Protein AF-A0A0N0VHA9-F1 (afdb_monomer)

InterPro domains:
  IPR036549 Cytochrome c oxidase subunit 6B/Cytochrome c oxidase assembly factor 6-like superfamily [G3DSA:1.10.10.140] (1-63)
  IPR036549 Cytochrome c oxidase subunit 6B/Cytochrome c oxidase assembly factor 6-like superfamily [SSF47694] (3-57)
  IPR042289 Cytochrome c oxidase assembly factor 6 homolog [PTHR46690] (3-58)
  IPR048280 Cytochrome oxidase c subunit VIb-like [PF02297] (3-56)

Radius of gyration: 14.3 Å; Cα contacts (8 Å, |Δi|>4): 31; chains: 1; bounding box: 33×22×46 Å

Structure (mmCIF, N/CA/C/O backbone):
data_AF-A0A0N0VHA9-F1
#
_entry.id   AF-A0A0N0VHA9-F1
#
loop_
_atom_site.group_PDB
_atom_site.id
_atom_site.type_symbol
_atom_site.label_atom_id
_atom_site.label_alt_id
_atom_site.label_comp_id
_atom_site.label_asym_id
_atom_site.label_entity_id
_atom_site.label_seq_id
_atom_site.pdbx_PDB_ins_code
_atom_site.Cartn_x
_atom_site.Cartn_y
_atom_site.Cartn_z
_atom_site.occupancy
_atom_site.B_iso_or_equiv
_atom_site.auth_seq_id
_atom_site.auth_comp_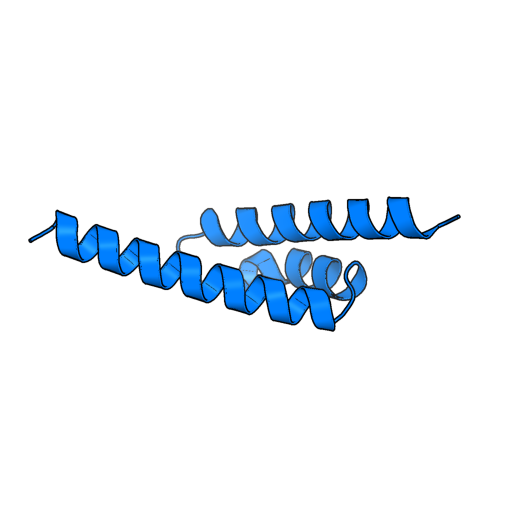id
_atom_site.auth_asym_id
_atom_site.auth_atom_id
_atom_site.pdbx_PDB_model_num
ATOM 1 N N . MET A 1 1 ? 8.326 2.748 -26.069 1.00 43.06 1 MET A N 1
ATOM 2 C CA . MET A 1 1 ? 7.436 3.199 -24.972 1.00 43.06 1 MET A CA 1
ATOM 3 C C . MET A 1 1 ? 7.583 2.259 -23.775 1.00 43.06 1 MET A C 1
ATOM 5 O O . MET A 1 1 ? 7.026 1.175 -23.797 1.00 43.06 1 MET A O 1
ATOM 9 N N . GLN A 1 2 ? 8.375 2.619 -22.759 1.00 57.97 2 GLN A N 1
ATOM 10 C CA . GLN A 1 2 ? 8.671 1.746 -21.599 1.00 57.97 2 GLN A CA 1
ATOM 11 C C . GLN A 1 2 ? 7.883 2.130 -20.329 1.00 57.97 2 GLN A C 1
ATOM 13 O O . GLN A 1 2 ? 8.056 1.518 -19.282 1.00 57.97 2 GLN A O 1
ATOM 18 N N . ASN A 1 3 ? 6.997 3.128 -20.414 1.00 67.06 3 ASN A N 1
ATOM 19 C CA . ASN A 1 3 ? 6.305 3.686 -19.247 1.00 67.06 3 ASN A CA 1
ATOM 20 C C . ASN A 1 3 ? 5.110 2.846 -18.768 1.00 67.06 3 ASN A C 1
ATOM 22 O O . ASN A 1 3 ? 4.783 2.905 -17.592 1.00 67.06 3 ASN A O 1
ATOM 26 N N . ALA A 1 4 ? 4.462 2.068 -19.643 1.00 75.44 4 ALA A N 1
ATOM 27 C CA . ALA A 1 4 ? 3.329 1.224 -19.247 1.00 75.44 4 ALA A CA 1
ATOM 28 C C . ALA A 1 4 ? 3.781 0.022 -18.401 1.00 75.44 4 ALA A C 1
ATOM 30 O O . ALA A 1 4 ? 3.304 -0.139 -17.284 1.00 75.44 4 ALA A O 1
ATOM 31 N N . LYS A 1 5 ? 4.787 -0.726 -18.877 1.00 79.38 5 LYS A N 1
ATOM 32 C CA . LYS A 1 5 ? 5.349 -1.886 -18.163 1.00 79.38 5 LYS A CA 1
ATOM 33 C C . LYS A 1 5 ? 5.947 -1.519 -16.801 1.00 79.38 5 LYS A C 1
ATOM 35 O O . LYS A 1 5 ? 5.781 -2.251 -15.842 1.00 79.38 5 LYS A O 1
ATOM 40 N N . LYS A 1 6 ? 6.601 -0.356 -16.682 1.00 82.00 6 LYS A N 1
ATOM 41 C CA . LYS A 1 6 ? 7.137 0.115 -15.390 1.00 82.00 6 LYS A CA 1
ATOM 42 C C . LYS A 1 6 ? 6.038 0.409 -14.363 1.00 82.00 6 LYS A C 1
ATOM 44 O O . LYS A 1 6 ? 6.233 0.163 -13.181 1.00 82.00 6 LYS A O 1
ATOM 49 N N . ARG A 1 7 ? 4.882 0.919 -14.806 1.00 86.56 7 ARG A N 1
ATOM 50 C CA . ARG A 1 7 ? 3.731 1.146 -13.916 1.00 86.56 7 ARG A CA 1
ATOM 51 C C . ARG A 1 7 ? 3.082 -0.159 -13.478 1.00 86.56 7 ARG A C 1
ATOM 53 O O . ARG A 1 7 ? 2.720 -0.272 -12.319 1.00 86.56 7 ARG A O 1
ATOM 60 N N . GLU A 1 8 ? 2.959 -1.115 -14.390 1.00 89.94 8 GLU A N 1
ATOM 61 C CA . GLU A 1 8 ? 2.436 -2.452 -14.095 1.00 89.94 8 GLU A CA 1
ATOM 62 C C . GLU A 1 8 ? 3.275 -3.140 -13.011 1.00 89.94 8 GLU A C 1
ATOM 64 O O . GLU A 1 8 ? 2.746 -3.459 -11.953 1.00 89.94 8 GLU A O 1
ATOM 69 N N . VAL A 1 9 ? 4.600 -3.194 -13.189 1.00 90.56 9 VAL A N 1
ATOM 70 C CA . VAL A 1 9 ? 5.523 -3.752 -12.183 1.00 90.56 9 VAL A CA 1
ATOM 71 C C . VAL A 1 9 ? 5.437 -2.999 -10.848 1.00 90.56 9 VAL A C 1
ATOM 73 O O . VAL A 1 9 ? 5.463 -3.611 -9.781 1.00 90.56 9 VAL A O 1
ATOM 76 N N . CYS A 1 10 ? 5.294 -1.671 -10.870 1.00 92.75 10 CYS A N 1
ATOM 77 C CA . CYS A 1 10 ? 5.081 -0.898 -9.646 1.00 92.75 10 CYS A CA 1
ATOM 78 C C . CYS A 1 10 ? 3.798 -1.327 -8.907 1.00 92.75 10 CYS A C 1
ATOM 80 O O . CYS A 1 10 ? 3.826 -1.540 -7.697 1.00 92.75 10 CYS A O 1
ATOM 82 N N . TYR A 1 11 ? 2.681 -1.507 -9.615 1.00 91.38 11 TYR A N 1
ATOM 83 C CA . TYR A 1 11 ? 1.440 -1.962 -8.988 1.00 91.38 11 TYR A CA 1
ATOM 84 C C . TYR A 1 11 ? 1.525 -3.407 -8.482 1.00 91.38 11 TYR A C 1
ATOM 86 O O . TYR A 1 11 ? 1.072 -3.678 -7.375 1.00 91.38 11 TYR A O 1
ATOM 94 N N . GLU A 1 12 ? 2.164 -4.313 -9.222 1.00 93.38 12 GLU A N 1
ATOM 95 C CA . GLU A 1 12 ? 2.348 -5.708 -8.794 1.00 93.38 12 GLU A CA 1
ATOM 96 C C . GLU A 1 12 ? 3.196 -5.816 -7.519 1.00 93.38 12 GLU A C 1
ATOM 98 O O . GLU A 1 12 ? 2.856 -6.535 -6.574 1.00 93.38 12 GLU A O 1
ATOM 103 N N . THR A 1 13 ? 4.305 -5.073 -7.471 1.00 93.56 13 THR A N 1
ATOM 104 C CA . THR A 1 13 ? 5.210 -5.053 -6.312 1.00 93.56 13 THR A CA 1
ATOM 105 C C . THR A 1 13 ? 4.564 -4.381 -5.104 1.00 93.56 13 THR A C 1
ATOM 107 O O . THR A 1 13 ? 4.703 -4.892 -3.990 1.00 93.56 13 THR A O 1
ATOM 110 N N . ARG A 1 14 ? 3.779 -3.314 -5.323 1.00 93.38 14 ARG A N 1
ATOM 111 C CA . ARG A 1 14 ? 2.914 -2.702 -4.304 1.00 93.38 14 ARG A CA 1
ATOM 112 C C . ARG A 1 14 ? 1.959 -3.730 -3.715 1.00 93.38 14 ARG A C 1
ATOM 114 O O . ARG A 1 14 ? 1.949 -3.902 -2.504 1.00 93.38 14 ARG A O 1
ATOM 121 N N . ASP A 1 15 ? 1.173 -4.404 -4.552 1.00 92.12 15 ASP A N 1
ATOM 122 C CA . ASP A 1 15 ? 0.129 -5.332 -4.105 1.00 92.12 15 ASP A CA 1
ATOM 123 C C . ASP A 1 15 ? 0.726 -6.522 -3.353 1.00 92.12 15 ASP A C 1
ATOM 125 O O . ASP A 1 15 ? 0.170 -6.969 -2.353 1.00 92.12 15 ASP A O 1
ATOM 129 N N . THR A 1 16 ? 1.908 -6.977 -3.770 1.00 91.81 16 THR A N 1
ATOM 130 C CA . THR A 1 16 ? 2.659 -8.024 -3.069 1.00 91.81 16 THR A CA 1
ATOM 131 C C . THR A 1 16 ? 3.113 -7.565 -1.681 1.00 91.81 16 THR A C 1
ATOM 133 O O . THR A 1 16 ? 2.901 -8.281 -0.703 1.00 91.81 16 THR A O 1
ATOM 136 N N . TYR A 1 17 ? 3.705 -6.369 -1.573 1.00 91.62 17 TYR A N 1
ATOM 137 C CA . TYR A 1 17 ? 4.124 -5.802 -0.286 1.00 91.62 17 TYR A CA 1
ATOM 138 C C . TYR A 1 17 ? 2.926 -5.593 0.644 1.00 91.62 17 TYR A C 1
ATOM 140 O O . TYR A 1 17 ? 2.931 -6.023 1.791 1.00 91.62 17 TYR A O 1
ATOM 148 N N . HIS A 1 18 ? 1.865 -5.004 0.110 1.00 89.88 18 HIS A N 1
ATOM 149 C CA . HIS A 1 18 ? 0.603 -4.742 0.782 1.00 89.88 18 HIS A CA 1
ATOM 150 C C . HIS A 1 18 ? -0.060 -6.009 1.324 1.00 89.88 18 HIS A C 1
ATOM 152 O O . HIS A 1 18 ? -0.402 -6.067 2.500 1.00 89.88 18 HIS A O 1
ATOM 158 N N . LYS A 1 19 ? -0.160 -7.050 0.495 1.00 89.62 19 LYS A N 1
ATOM 159 C CA . LYS A 1 19 ? -0.687 -8.351 0.906 1.00 89.62 19 LYS A CA 1
ATOM 160 C C . LYS A 1 19 ? 0.160 -8.985 2.006 1.00 89.62 19 LYS A C 1
ATOM 162 O O . LYS A 1 19 ? -0.398 -9.575 2.920 1.00 89.62 19 LYS A O 1
ATOM 167 N N . CYS A 1 20 ? 1.485 -8.853 1.927 1.00 90.06 20 CYS A N 1
ATOM 168 C CA . CYS A 1 20 ? 2.384 -9.341 2.968 1.00 90.06 20 CYS A CA 1
ATOM 169 C C . CYS A 1 20 ? 2.090 -8.662 4.320 1.00 90.06 20 CYS A C 1
ATOM 171 O O . CYS A 1 20 ? 1.956 -9.358 5.327 1.00 90.06 20 CYS A O 1
ATOM 173 N N . LEU A 1 21 ? 1.889 -7.336 4.325 1.00 87.62 21 LEU A N 1
ATOM 174 C CA . LEU A 1 21 ? 1.527 -6.588 5.535 1.00 87.62 21 LEU A CA 1
ATOM 175 C C . LEU A 1 21 ? 0.191 -7.050 6.133 1.00 87.62 21 LEU A C 1
ATOM 177 O O . LEU A 1 21 ? 0.087 -7.177 7.346 1.00 87.62 21 LEU A O 1
ATOM 181 N N . ASP A 1 22 ? -0.808 -7.329 5.292 1.00 85.25 22 ASP A N 1
ATOM 182 C CA . ASP A 1 22 ? -2.141 -7.746 5.750 1.00 85.25 22 ASP A CA 1
ATOM 183 C C . ASP A 1 22 ? -2.151 -9.182 6.316 1.00 85.25 22 ASP A C 1
ATOM 185 O O . ASP A 1 22 ? -3.025 -9.541 7.102 1.00 85.25 22 ASP A O 1
ATOM 189 N N . THR A 1 23 ? -1.197 -10.030 5.911 1.00 81.25 23 THR A N 1
ATOM 190 C CA . THR A 1 23 ? -1.138 -11.444 6.329 1.00 81.25 23 THR A CA 1
ATOM 191 C C . THR A 1 23 ? -0.386 -11.701 7.629 1.00 81.25 23 THR A C 1
ATOM 193 O O . THR A 1 23 ? -0.544 -12.779 8.204 1.00 81.25 23 THR A O 1
ATOM 196 N N . LEU A 1 24 ? 0.454 -10.767 8.077 1.00 74.62 24 LEU A N 1
ATOM 197 C CA . LEU A 1 24 ? 1.372 -11.003 9.187 1.00 74.62 24 LEU A CA 1
ATOM 198 C C . LEU A 1 24 ? 0.896 -10.294 10.462 1.00 74.62 24 LEU A C 1
ATOM 200 O O . LEU A 1 24 ? 0.823 -9.067 10.482 1.00 74.62 24 LEU A O 1
ATOM 204 N N . PRO A 1 25 ? 0.588 -11.048 11.534 1.00 64.06 25 PRO A N 1
ATOM 205 C CA . PRO A 1 25 ? 0.057 -10.479 12.770 1.00 64.06 25 PRO A CA 1
ATOM 206 C C . PRO A 1 25 ? 1.128 -9.844 13.672 1.00 64.06 25 PRO A C 1
ATOM 208 O O . PRO A 1 25 ? 0.776 -9.063 14.551 1.00 64.06 25 PRO A O 1
ATOM 211 N N . GLU A 1 26 ? 2.414 -10.157 13.472 1.00 63.72 26 GLU A N 1
ATOM 212 C CA . GLU A 1 26 ? 3.521 -9.712 14.330 1.00 63.72 26 GLU A CA 1
ATOM 213 C C . GLU A 1 26 ? 4.671 -9.166 13.463 1.00 63.72 26 GLU A C 1
ATOM 215 O O . GLU A 1 26 ? 5.162 -9.857 12.573 1.00 63.72 26 GLU A O 1
ATOM 220 N N . ASP A 1 27 ? 5.047 -7.902 13.685 1.00 71.06 27 ASP A N 1
ATOM 221 C CA . ASP A 1 27 ? 6.098 -7.153 12.969 1.00 71.06 27 ASP A CA 1
ATOM 222 C C . ASP A 1 27 ? 6.109 -7.290 11.424 1.00 71.06 27 ASP A C 1
ATOM 224 O O . ASP A 1 27 ? 7.146 -7.601 10.816 1.00 71.06 27 ASP A O 1
ATOM 228 N N . PRO A 1 28 ? 4.989 -6.974 10.742 1.00 76.88 28 PRO A N 1
ATOM 229 C CA . PRO A 1 28 ? 4.861 -7.109 9.289 1.00 76.88 28 PRO A CA 1
ATOM 230 C C . PRO A 1 28 ? 5.922 -6.315 8.508 1.00 76.88 28 PRO A C 1
ATOM 232 O O . PRO A 1 28 ? 6.341 -6.719 7.426 1.00 76.88 28 PRO A O 1
ATOM 235 N N . GLU A 1 29 ? 6.420 -5.200 9.046 1.00 75.31 29 GLU A N 1
ATOM 236 C CA . GLU A 1 29 ? 7.449 -4.390 8.385 1.00 75.31 29 GLU A CA 1
ATOM 237 C C . GLU A 1 29 ? 8.793 -5.113 8.232 1.00 75.31 29 GLU A C 1
ATOM 239 O O . GLU A 1 29 ? 9.490 -4.910 7.233 1.00 75.31 29 GLU A O 1
ATOM 244 N N . LYS A 1 30 ? 9.157 -5.960 9.200 1.00 79.50 30 LYS A N 1
ATOM 245 C CA . LYS A 1 30 ? 10.439 -6.673 9.212 1.00 79.50 30 LYS A CA 1
ATOM 246 C C . LYS A 1 30 ? 10.408 -7.867 8.269 1.00 79.50 30 LYS A C 1
ATOM 248 O O . LYS A 1 30 ? 11.319 -8.046 7.462 1.00 79.50 30 LYS A O 1
ATOM 253 N N . GLU A 1 31 ? 9.335 -8.639 8.334 1.00 82.94 31 GLU A N 1
ATOM 254 C CA . GLU A 1 31 ? 9.131 -9.821 7.499 1.00 82.94 31 GLU A CA 1
ATOM 255 C C . GLU A 1 31 ? 8.896 -9.440 6.027 1.00 82.94 31 GLU A C 1
ATOM 257 O O . GLU A 1 31 ? 9.418 -10.075 5.110 1.00 82.94 31 GLU A O 1
ATOM 262 N N . CYS A 1 32 ? 8.205 -8.324 5.776 1.00 89.62 32 CYS A N 1
ATOM 263 C CA . CYS A 1 32 ? 7.966 -7.817 4.426 1.00 89.62 32 CYS A CA 1
ATOM 264 C C . CYS A 1 32 ? 9.071 -6.875 3.913 1.00 89.62 32 CYS A C 1
ATOM 266 O O . CYS A 1 32 ? 8.917 -6.296 2.834 1.00 89.62 32 CYS A O 1
ATOM 268 N N . ALA A 1 33 ? 10.198 -6.722 4.622 1.00 88.06 33 ALA A N 1
ATOM 269 C CA . ALA A 1 33 ? 11.279 -5.804 4.242 1.00 88.06 33 ALA A CA 1
ATOM 270 C C . ALA A 1 33 ? 11.861 -6.106 2.847 1.00 88.06 33 ALA A C 1
ATOM 272 O O . ALA A 1 33 ? 12.211 -5.189 2.097 1.00 88.06 33 ALA A O 1
ATOM 273 N N . ALA A 1 34 ? 11.917 -7.385 2.459 1.00 89.69 34 ALA A N 1
ATOM 274 C CA . ALA A 1 34 ? 12.338 -7.792 1.119 1.00 89.69 34 ALA A CA 1
ATOM 275 C C . ALA A 1 34 ? 11.377 -7.270 0.035 1.00 89.69 34 ALA A C 1
ATOM 277 O O . ALA A 1 34 ? 11.821 -6.723 -0.977 1.00 89.69 34 ALA A O 1
ATOM 278 N N . HIS A 1 35 ? 10.065 -7.373 0.270 1.00 89.44 35 HIS A N 1
ATOM 279 C CA . HIS A 1 35 ? 9.043 -6.840 -0.629 1.00 89.44 35 HIS A CA 1
ATOM 280 C C . HIS A 1 35 ? 9.036 -5.308 -0.641 1.00 89.44 35 HIS A C 1
ATOM 282 O O . HIS A 1 35 ? 8.933 -4.727 -1.721 1.00 89.44 35 HIS A O 1
ATOM 288 N N . LYS A 1 36 ? 9.249 -4.657 0.514 1.00 90.12 36 LYS A N 1
ATOM 289 C CA . LYS A 1 36 ? 9.392 -3.195 0.618 1.00 90.12 36 LYS A CA 1
ATOM 290 C C . LYS A 1 36 ? 10.531 -2.688 -0.265 1.00 90.12 36 LYS A C 1
ATOM 292 O O . LYS A 1 36 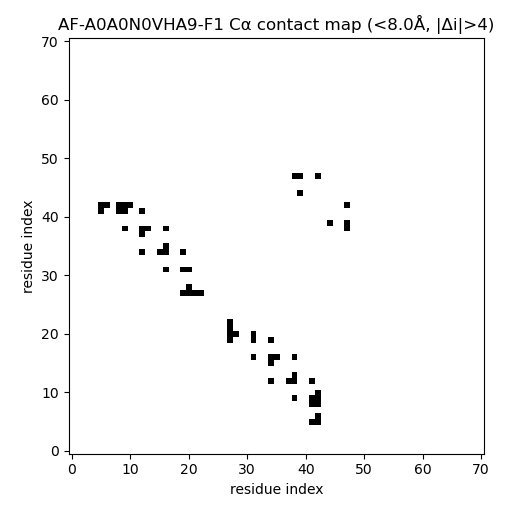? 10.344 -1.768 -1.050 1.00 90.12 36 LYS A O 1
ATOM 297 N N . LYS A 1 37 ? 11.693 -3.346 -0.216 1.00 91.50 37 LYS A N 1
ATOM 298 C CA . LYS A 1 37 ? 12.851 -2.972 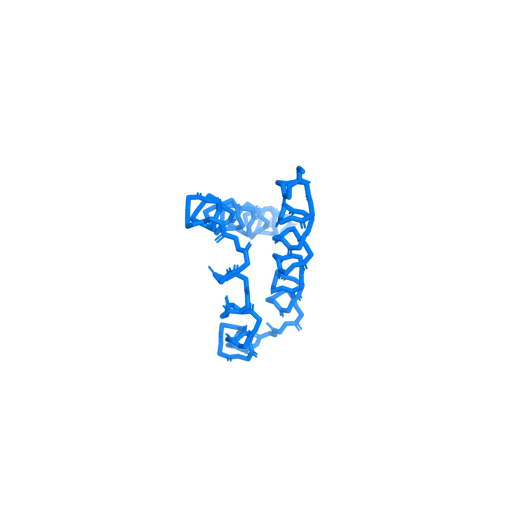-1.039 1.00 91.50 37 LYS A CA 1
ATOM 299 C C . LYS A 1 37 ? 12.562 -3.070 -2.539 1.00 91.50 37 LYS A C 1
ATOM 301 O O . LYS A 1 37 ? 12.976 -2.198 -3.298 1.00 91.50 37 LYS A O 1
ATOM 306 N N . ILE A 1 38 ? 11.872 -4.125 -2.974 1.00 91.25 38 ILE A N 1
ATOM 307 C CA . ILE A 1 38 ? 11.501 -4.303 -4.387 1.00 91.25 38 ILE A CA 1
ATOM 308 C C . ILE A 1 38 ? 10.486 -3.236 -4.810 1.00 91.25 38 ILE A C 1
ATOM 310 O O . ILE A 1 38 ? 10.608 -2.667 -5.896 1.00 91.25 38 ILE A O 1
ATOM 314 N N . TYR A 1 39 ? 9.515 -2.948 -3.948 1.00 92.00 39 TYR A N 1
ATOM 315 C CA . TYR A 1 39 ? 8.503 -1.921 -4.157 1.00 92.00 39 TYR A CA 1
ATOM 316 C C . TYR A 1 39 ? 9.124 -0.521 -4.299 1.00 92.00 39 TYR A C 1
ATOM 318 O O . TYR A 1 39 ? 8.881 0.150 -5.303 1.00 92.00 39 TYR A O 1
ATOM 326 N N . ASP A 1 40 ? 10.028 -0.136 -3.394 1.00 90.62 40 ASP A N 1
ATOM 327 C CA . ASP A 1 40 ? 10.744 1.148 -3.441 1.00 90.62 40 ASP A CA 1
ATOM 328 C C . ASP A 1 40 ? 11.607 1.308 -4.704 1.00 90.62 40 ASP A C 1
ATOM 330 O O . ASP A 1 40 ? 11.770 2.412 -5.220 1.00 90.62 40 ASP A O 1
ATOM 334 N N . GLN A 1 41 ? 12.165 0.211 -5.225 1.00 90.75 41 GLN A N 1
ATOM 335 C CA . GLN A 1 41 ? 12.972 0.225 -6.451 1.00 90.75 41 GLN A CA 1
ATOM 336 C C . GLN A 1 41 ? 12.127 0.239 -7.730 1.00 90.75 41 GLN A C 1
ATOM 338 O O . GLN A 1 41 ? 12.566 0.755 -8.761 1.00 90.75 41 GLN A O 1
ATOM 343 N N . SER A 1 42 ? 10.933 -0.351 -7.679 1.00 90.25 42 SER A N 1
ATOM 344 C CA . SER A 1 42 ? 10.056 -0.523 -8.841 1.00 90.25 42 SER A CA 1
ATOM 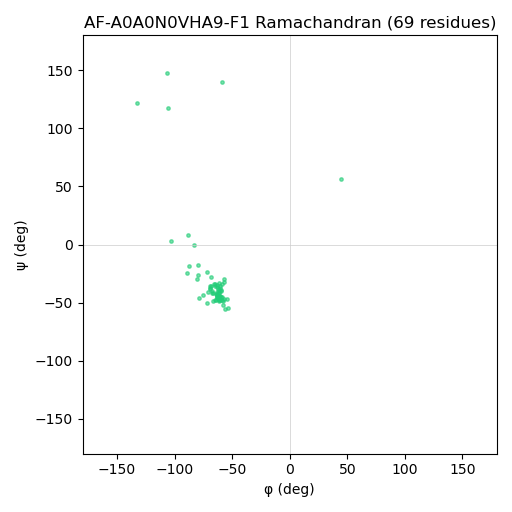345 C C . SER A 1 42 ? 9.109 0.657 -9.044 1.00 90.25 42 SER A C 1
ATOM 347 O O . SER A 1 42 ? 8.665 0.906 -10.169 1.00 90.25 42 SER A O 1
ATOM 349 N N . CYS A 1 43 ? 8.814 1.402 -7.978 1.00 92.19 43 CYS A N 1
ATOM 350 C CA . CYS A 1 43 ? 7.900 2.533 -7.992 1.00 92.19 43 CYS A CA 1
ATOM 351 C C . CYS A 1 43 ? 8.619 3.886 -7.889 1.00 92.19 43 CYS A C 1
ATOM 353 O O . CYS A 1 43 ? 9.629 4.019 -7.202 1.00 92.19 43 CYS A O 1
ATOM 355 N N . PRO A 1 44 ? 8.076 4.946 -8.513 1.00 91.56 44 PRO A N 1
ATOM 356 C CA . PRO A 1 44 ? 8.519 6.307 -8.237 1.00 91.56 44 PRO A CA 1
ATOM 357 C C . PRO A 1 44 ? 8.337 6.666 -6.748 1.00 91.56 44 PRO A C 1
ATOM 359 O O . PRO A 1 44 ? 7.269 6.385 -6.199 1.00 91.56 44 PRO A O 1
ATOM 362 N N . PRO A 1 45 ? 9.280 7.382 -6.106 1.00 89.12 45 PRO A N 1
ATOM 363 C CA . PRO A 1 45 ? 9.174 7.741 -4.685 1.00 89.12 45 PRO A CA 1
ATOM 364 C C . PRO A 1 45 ? 7.907 8.534 -4.327 1.00 89.12 45 PRO A C 1
ATOM 366 O O . PRO A 1 45 ? 7.344 8.380 -3.245 1.00 89.12 45 PRO A O 1
ATOM 369 N N . SER A 1 46 ? 7.416 9.365 -5.253 1.00 90.62 46 SER A N 1
ATOM 370 C CA . SER A 1 46 ? 6.165 10.112 -5.076 1.00 90.62 46 SER A CA 1
ATOM 371 C C . SER A 1 46 ? 4.939 9.200 -5.008 1.00 90.62 46 SER A C 1
ATOM 373 O O . SER A 1 46 ? 3.994 9.497 -4.281 1.00 90.62 46 SER A O 1
ATOM 375 N N . TRP A 1 47 ? 4.959 8.088 -5.744 1.00 92.62 47 TRP A N 1
ATOM 376 C CA . TRP A 1 47 ? 3.901 7.083 -5.719 1.00 92.62 47 TRP A CA 1
ATOM 377 C C . TRP A 1 47 ? 3.977 6.251 -4.446 1.00 92.62 47 TRP A C 1
ATOM 379 O O . TRP A 1 47 ? 2.950 6.063 -3.803 1.00 92.62 47 TRP A O 1
ATOM 389 N N . VAL A 1 48 ? 5.185 5.839 -4.048 1.00 91.81 48 VAL A N 1
ATOM 390 C CA . VAL A 1 48 ? 5.418 5.111 -2.793 1.00 91.81 48 VAL A CA 1
ATOM 391 C C . VAL A 1 48 ? 4.835 5.880 -1.610 1.00 91.81 48 VAL A C 1
ATOM 3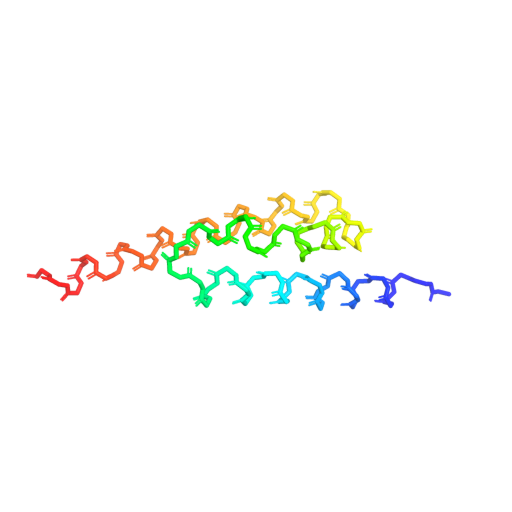93 O O . VAL A 1 48 ? 3.949 5.373 -0.928 1.00 91.81 48 VAL A O 1
ATOM 396 N N . SER A 1 49 ? 5.233 7.147 -1.445 1.00 91.44 49 SER A N 1
ATOM 397 C CA . SER A 1 49 ? 4.746 7.987 -0.344 1.00 91.44 49 SER A CA 1
ATOM 398 C C . SER A 1 49 ? 3.228 8.195 -0.373 1.00 91.44 49 SER A C 1
ATOM 400 O O . SER A 1 49 ? 2.586 8.261 0.676 1.00 91.44 49 SER A O 1
ATOM 402 N N . TYR A 1 50 ? 2.633 8.305 -1.565 1.00 92.31 50 TYR A N 1
ATOM 403 C CA . TYR A 1 50 ? 1.183 8.425 -1.704 1.00 92.31 50 TYR A CA 1
ATOM 404 C C . TYR A 1 50 ? 0.462 7.145 -1.259 1.00 92.31 50 TYR A C 1
ATOM 406 O O . TYR A 1 50 ? -0.478 7.219 -0.469 1.00 92.31 50 TYR A O 1
ATOM 414 N N . PHE A 1 51 ? 0.911 5.979 -1.727 1.00 92.50 51 PHE A N 1
ATOM 415 C CA . PHE A 1 51 ? 0.291 4.698 -1.394 1.00 92.50 51 PHE A CA 1
ATOM 416 C C . PHE A 1 51 ? 0.482 4.310 0.075 1.00 92.50 51 PHE A C 1
ATOM 418 O O . PHE A 1 51 ? -0.452 3.777 0.667 1.00 92.50 51 PHE A O 1
ATOM 42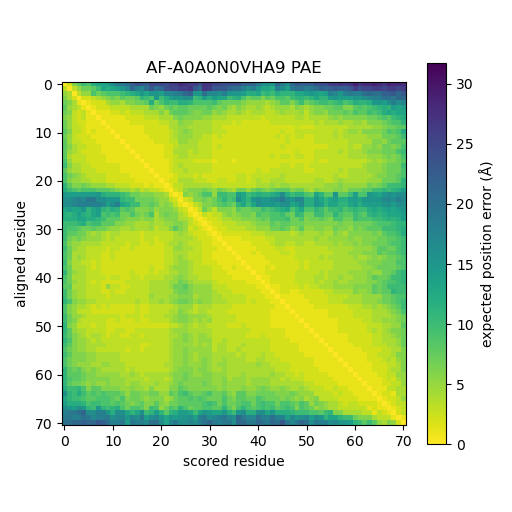5 N N . GLU A 1 52 ? 1.631 4.618 0.683 1.00 89.62 52 GLU A N 1
ATOM 426 C CA . GLU A 1 52 ? 1.856 4.390 2.117 1.00 89.62 52 GLU A CA 1
ATOM 427 C C . GLU A 1 52 ? 0.865 5.199 2.969 1.00 89.62 52 GLU A C 1
ATOM 429 O O . GLU A 1 52 ? 0.175 4.637 3.817 1.00 89.62 52 GLU A O 1
ATOM 434 N N . LYS A 1 53 ? 0.699 6.497 2.674 1.00 91.94 53 LYS A N 1
ATOM 435 C CA . LYS A 1 53 ? -0.290 7.351 3.359 1.00 91.94 53 LYS A CA 1
ATOM 436 C C . LYS A 1 53 ? -1.726 6.892 3.130 1.00 91.94 53 LYS A C 1
ATOM 438 O O . LYS A 1 53 ? -2.566 7.030 4.016 1.00 91.94 53 LYS A O 1
ATOM 443 N N . GLN A 1 54 ? -2.032 6.406 1.929 1.00 93.00 54 GLN A N 1
ATOM 444 C CA . GLN A 1 54 ? -3.356 5.883 1.608 1.00 93.00 54 GLN A CA 1
ATOM 4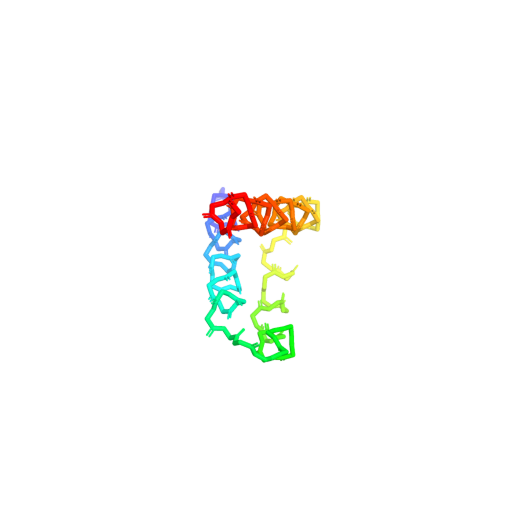45 C C . GLN A 1 54 ? -3.662 4.636 2.446 1.00 93.00 54 GLN A C 1
ATOM 447 O O . GLN A 1 54 ? -4.710 4.586 3.085 1.00 93.00 54 GLN A O 1
ATOM 452 N N . ARG A 1 55 ? -2.725 3.684 2.510 1.00 89.62 55 ARG A N 1
ATOM 453 C CA . ARG A 1 55 ? -2.842 2.481 3.342 1.00 89.62 55 ARG A CA 1
ATOM 454 C C . ARG A 1 55 ? -3.008 2.826 4.819 1.00 89.62 55 ARG A C 1
ATOM 456 O O . ARG A 1 55 ? -3.900 2.289 5.459 1.00 89.62 55 ARG A O 1
ATOM 463 N N . GLU A 1 56 ? -2.184 3.725 5.354 1.00 89.25 56 GLU A N 1
ATOM 464 C CA . GLU A 1 56 ? -2.279 4.159 6.754 1.00 89.25 56 GLU A CA 1
ATOM 465 C C . GLU A 1 56 ? -3.689 4.674 7.081 1.00 89.25 56 GLU A C 1
ATOM 467 O O . GLU A 1 56 ? -4.303 4.256 8.062 1.00 89.25 56 GLU A O 1
ATOM 472 N N . ARG A 1 57 ? -4.247 5.529 6.215 1.00 92.25 57 ARG A N 1
ATOM 473 C CA . ARG A 1 57 ? -5.621 6.028 6.367 1.00 92.25 57 ARG A CA 1
ATOM 474 C C . ARG A 1 57 ? -6.651 4.908 6.311 1.00 92.25 57 ARG A C 1
ATOM 476 O O . ARG A 1 57 ? -7.571 4.908 7.121 1.00 92.25 57 ARG A O 1
ATOM 483 N N . GLU A 1 58 ? -6.519 3.985 5.364 1.00 90.44 58 GLU A N 1
ATOM 484 C CA . GLU A 1 58 ? -7.435 2.850 5.209 1.00 90.44 58 GLU A CA 1
ATOM 485 C C . GLU A 1 58 ? -7.429 1.949 6.448 1.00 90.44 58 GLU A C 1
ATOM 487 O O . GLU A 1 58 ? -8.500 1.623 6.956 1.00 90.44 58 GLU A O 1
ATOM 492 N N . VAL A 1 59 ? -6.251 1.639 6.995 1.00 88.50 59 VAL A N 1
ATOM 493 C CA . VAL A 1 59 ? -6.104 0.859 8.233 1.00 88.50 59 VAL A CA 1
ATOM 494 C C . VAL A 1 59 ? -6.726 1.594 9.423 1.00 88.50 59 VAL A C 1
ATOM 496 O O . VAL A 1 59 ? -7.502 1.004 10.170 1.00 88.50 59 VAL A O 1
ATOM 499 N N . ILE A 1 60 ? -6.465 2.897 9.585 1.00 91.06 60 ILE A N 1
ATOM 500 C CA . ILE A 1 60 ? -7.076 3.700 10.661 1.00 91.06 60 ILE A CA 1
ATOM 501 C C . ILE A 1 60 ? -8.606 3.686 10.553 1.00 91.06 60 ILE A C 1
ATOM 503 O O . ILE A 1 60 ? -9.294 3.493 11.557 1.00 91.06 60 ILE A O 1
ATOM 507 N N . LEU A 1 61 ? -9.149 3.872 9.347 1.00 92.06 61 LEU A N 1
ATOM 508 C CA . LEU A 1 61 ? -10.592 3.832 9.110 1.00 92.06 61 LEU A CA 1
ATOM 509 C C . LEU A 1 61 ? -11.179 2.450 9.424 1.00 92.06 61 LEU A C 1
ATOM 511 O O . LEU A 1 61 ? -12.244 2.371 10.033 1.00 92.06 61 LEU A O 1
ATOM 515 N N . GLN A 1 62 ? -10.494 1.367 9.050 1.00 89.19 62 GLN A N 1
ATOM 516 C CA . GLN A 1 62 ? -10.915 0.003 9.379 1.00 89.19 62 GLN A CA 1
ATOM 517 C C . GLN A 1 62 ? -10.974 -0.216 10.894 1.00 89.19 62 GLN A C 1
ATOM 519 O O . GLN A 1 62 ? -12.013 -0.640 11.396 1.00 89.19 62 GLN A O 1
ATOM 524 N N . LEU A 1 63 ? -9.930 0.177 11.629 1.00 88.62 63 LEU A N 1
ATOM 525 C CA . LEU A 1 63 ? -9.897 0.085 13.093 1.00 88.62 63 LEU A CA 1
ATOM 526 C C . LEU A 1 63 ? -11.026 0.897 13.747 1.00 88.62 63 LEU A C 1
ATOM 528 O O . LEU A 1 63 ? -11.661 0.437 14.694 1.00 88.62 63 LEU A O 1
ATOM 532 N N . GLN A 1 64 ? -11.327 2.093 13.232 1.00 91.88 64 GLN A N 1
ATOM 533 C CA . GLN A 1 64 ? -12.451 2.906 13.712 1.00 91.88 64 GLN A CA 1
ATOM 534 C C . GLN A 1 64 ? -13.807 2.232 13.464 1.00 91.88 64 GLN A C 1
ATOM 536 O O . GLN A 1 64 ? -14.672 2.243 14.342 1.00 91.88 64 GLN A O 1
ATOM 541 N N . VAL A 1 65 ? -13.999 1.631 12.285 1.00 91.12 65 VAL A N 1
ATOM 542 C CA . VAL A 1 65 ? -15.218 0.878 11.949 1.00 91.12 65 VAL A CA 1
ATOM 543 C C . VAL A 1 65 ? -15.373 -0.341 12.858 1.00 91.12 65 VAL A C 1
ATOM 545 O O . VAL A 1 65 ? -16.480 -0.611 13.324 1.00 91.12 65 VAL A O 1
ATOM 548 N N . GLU A 1 66 ? -14.291 -1.067 13.129 1.00 89.19 66 GLU A N 1
ATOM 549 C CA . GLU A 1 66 ? -14.290 -2.206 14.051 1.00 89.19 66 GLU A CA 1
ATOM 550 C C . GLU A 1 66 ? -14.635 -1.780 15.481 1.00 89.19 66 GLU A C 1
ATOM 552 O O . GLU A 1 66 ? -15.501 -2.396 16.105 1.00 89.19 66 GLU A O 1
ATOM 557 N N . GLN A 1 67 ? -14.057 -0.678 15.972 1.00 89.00 67 GLN A N 1
ATOM 558 C CA . GLN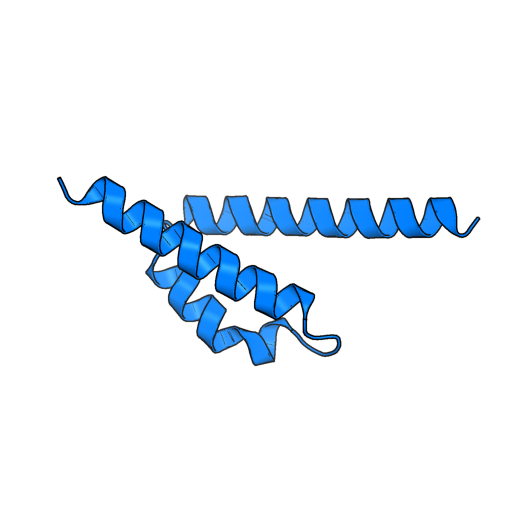 A 1 67 ? -14.411 -0.123 17.281 1.00 89.00 67 GLN A CA 1
ATOM 559 C C . GLN A 1 67 ? -15.874 0.320 17.366 1.00 89.00 67 GLN A C 1
ATOM 561 O O . GLN A 1 67 ? -16.509 0.118 18.399 1.00 89.00 67 GLN A O 1
ATOM 566 N N . TYR A 1 68 ? -16.421 0.908 16.299 1.00 90.38 68 TYR A N 1
ATOM 567 C CA . TYR A 1 68 ? -17.831 1.294 16.256 1.00 90.38 68 TYR A CA 1
ATOM 568 C C . TYR A 1 68 ? -18.764 0.077 16.262 1.00 90.38 68 TYR A C 1
ATOM 570 O O . TYR A 1 68 ? -19.764 0.091 16.966 1.00 90.38 68 TYR A O 1
ATOM 578 N N . LYS A 1 69 ? -18.439 -0.988 15.515 1.00 85.75 69 LYS A N 1
ATOM 579 C CA . L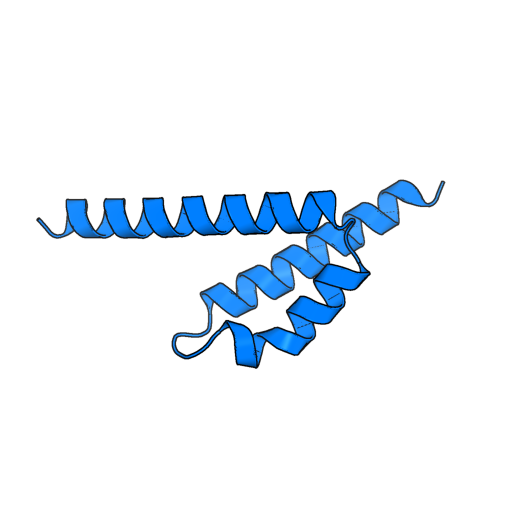YS A 1 69 ? -19.238 -2.228 15.489 1.00 85.75 69 LYS A CA 1
ATOM 580 C C . LYS A 1 69 ? -19.199 -3.006 16.805 1.00 85.75 69 LYS A C 1
ATOM 582 O O . LYS A 1 69 ? -20.124 -3.763 17.079 1.00 85.75 69 LYS A O 1
ATOM 587 N N . GLY A 1 70 ? -18.116 -2.877 17.570 1.00 71.00 70 GLY A N 1
ATOM 588 C CA . GLY A 1 70 ? -17.943 -3.542 18.862 1.00 71.00 70 GLY A CA 1
ATOM 589 C C . GLY A 1 70 ? -18.598 -2.825 20.048 1.00 71.00 70 GLY A C 1
ATOM 590 O O . GLY A 1 70 ? -18.475 -3.317 21.169 1.00 71.00 70 GLY A O 1
ATOM 591 N N . ARG A 1 71 ? -19.249 -1.676 19.829 1.00 59.28 71 ARG A N 1
ATOM 592 C CA . ARG A 1 71 ? -19.876 -0.837 20.856 1.00 59.28 71 ARG A CA 1
ATOM 593 C C . ARG A 1 71 ? -21.389 -0.783 20.676 1.00 59.28 71 ARG A C 1
ATOM 595 O O . ARG A 1 71 ? -22.074 -0.718 21.719 1.00 59.28 71 ARG A O 1
#

Organism: Leptomonas pyrrhocoris (NCBI:txid157538)

Foldseek 3Di:
DCVVVLVVQLVVLVVVLVVQQVPDPPPSCVVSVVSVVSNPVSDDPVVVVVVVVVVVVVVVVVVVVVVVVVD

Secondary structure (DSSP, 8-state):
--HHHHHHHHHHHHHHHHHHHHH-SS-HHHHTHHHHHHHHHHS-HHHHHHHHHHHHHHHHHHHHHHHHHT-

Sequence (71 aa):
MQNAKKREVCYETRDTYHKCLDTLPEDPEKECAAHKKIYDQSCPPSWVSYFEKQREREVILQLQVEQYKGR

Mean predicted aligned error: 5.6 Å

Solvent-accessible surface area (backbone atoms only — not comparable to full-atom values): 3942 Å² total; per-residue (Å²): 137,70,67,65,64,45,51,51,50,21,52,53,32,42,52,52,28,51,52,43,43,76,70,38,94,71,65,27,70,70,76,29,38,68,38,45,53,52,24,63,71,46,30,58,70,74,54,51,56,50,52,52,56,49,49,53,51,51,53,54,52,48,53,50,52,51,56,58,75,76,106

pLDDT: mean 85.84, std 9.93, range [43.06, 93.56]